Protein AF-A0A847XN99-F1 (afdb_monomer_lite)

Sequence (102 aa):
DYPEIVINVTDEYNSKGIYRIGLELSDKKTRVDFYRGEFINNMYDTSMYKAIKQVDGIARLDLKKSGKPGQNYVGIIASMLTPFGNRNLVYKRIELPYNDLN

Structure (mmCIF, N/CA/C/O backbone):
data_AF-A0A847XN99-F1
#
_entry.id   AF-A0A847XN99-F1
#
loop_
_atom_site.group_PDB
_atom_site.id
_atom_site.type_symbol
_atom_site.label_atom_id
_atom_site.label_alt_id
_atom_site.label_comp_id
_atom_site.label_asym_id
_atom_site.label_entity_id
_atom_site.label_seq_id
_atom_site.pdbx_PDB_ins_code
_atom_site.Cartn_x
_atom_site.Cartn_y
_atom_site.Cartn_z
_atom_site.occupancy
_atom_site.B_iso_or_equiv
_atom_site.auth_seq_id
_atom_site.auth_comp_id
_atom_site.auth_asym_id
_atom_site.auth_atom_id
_atom_site.pdbx_PDB_model_num
ATOM 1 N N . ASP A 1 1 ? 9.977 -13.378 -14.754 1.00 62.91 1 ASP A N 1
ATOM 2 C CA . ASP A 1 1 ? 9.036 -12.894 -13.731 1.00 62.91 1 ASP A CA 1
ATOM 3 C C . ASP A 1 1 ? 9.387 -11.507 -13.251 1.00 62.91 1 ASP A C 1
ATOM 5 O O . ASP A 1 1 ? 10.558 -11.207 -13.030 1.00 62.91 1 ASP A O 1
ATOM 9 N N . TYR A 1 2 ? 8.372 -10.652 -13.162 1.00 72.00 2 TYR A N 1
ATOM 10 C CA . TYR A 1 2 ? 8.482 -9.366 -12.485 1.00 72.00 2 TYR A CA 1
ATOM 11 C C . TYR A 1 2 ? 8.228 -9.576 -10.990 1.00 72.00 2 TYR A C 1
ATOM 13 O O . TYR A 1 2 ? 7.424 -10.439 -10.640 1.00 72.00 2 TYR A O 1
ATOM 21 N N . PRO A 1 3 ? 8.903 -8.824 -10.109 1.00 86.12 3 PRO A N 1
ATOM 22 C CA . PRO A 1 3 ? 8.659 -8.933 -8.682 1.00 86.12 3 PRO A CA 1
ATOM 23 C C . PRO A 1 3 ? 7.235 -8.496 -8.337 1.00 86.12 3 PRO A C 1
ATOM 25 O O . PRO A 1 3 ? 6.639 -7.638 -8.993 1.00 86.12 3 PRO A O 1
ATOM 28 N N . GLU A 1 4 ? 6.705 -9.095 -7.281 1.00 90.50 4 GLU A N 1
ATOM 29 C CA . GLU A 1 4 ? 5.366 -8.830 -6.772 1.00 90.50 4 GLU A CA 1
ATOM 30 C C . GLU A 1 4 ? 5.428 -7.896 -5.563 1.00 90.50 4 GLU A C 1
ATOM 32 O O . GLU A 1 4 ? 6.461 -7.776 -4.903 1.00 90.50 4 GLU A O 1
ATOM 37 N N . ILE A 1 5 ? 4.298 -7.267 -5.236 1.00 92.50 5 ILE A N 1
ATOM 38 C CA . ILE A 1 5 ? 4.164 -6.464 -4.018 1.00 92.50 5 ILE A CA 1
ATOM 39 C C . ILE A 1 5 ? 3.939 -7.401 -2.828 1.00 92.50 5 ILE A C 1
ATOM 41 O O . ILE A 1 5 ? 2.890 -8.048 -2.722 1.00 92.50 5 ILE A O 1
ATOM 45 N N . VAL A 1 6 ? 4.890 -7.432 -1.903 1.00 94.69 6 VAL A N 1
ATOM 46 C CA . VAL A 1 6 ? 4.770 -8.098 -0.604 1.00 94.69 6 VAL A CA 1
ATOM 47 C C . VAL A 1 6 ? 4.172 -7.115 0.398 1.00 94.69 6 VAL A C 1
ATOM 49 O O . VAL A 1 6 ? 4.493 -5.926 0.394 1.00 94.69 6 VAL A O 1
ATOM 52 N N . ILE A 1 7 ? 3.253 -7.614 1.226 1.00 94.50 7 ILE A N 1
ATOM 53 C CA . ILE A 1 7 ? 2.517 -6.812 2.201 1.00 94.50 7 ILE A CA 1
ATOM 54 C C . ILE A 1 7 ? 2.810 -7.349 3.594 1.00 94.50 7 ILE A C 1
ATOM 56 O O . ILE A 1 7 ? 2.597 -8.531 3.856 1.00 94.50 7 ILE A O 1
ATOM 60 N N . ASN A 1 8 ? 3.206 -6.452 4.492 1.00 94.44 8 ASN A N 1
ATOM 61 C CA . ASN A 1 8 ? 3.347 -6.731 5.914 1.00 94.44 8 ASN A CA 1
ATOM 62 C C . ASN A 1 8 ? 2.376 -5.843 6.691 1.00 94.44 8 ASN A C 1
ATOM 64 O O . ASN A 1 8 ? 2.357 -4.628 6.503 1.00 94.44 8 ASN A O 1
ATOM 68 N N . VAL A 1 9 ? 1.562 -6.435 7.562 1.00 94.81 9 VAL A N 1
ATOM 69 C CA . VAL A 1 9 ? 0.538 -5.703 8.314 1.00 94.81 9 VAL A CA 1
ATOM 70 C C . VAL A 1 9 ? 0.920 -5.619 9.782 1.00 94.81 9 VAL A C 1
ATOM 72 O O . VAL A 1 9 ? 1.324 -6.603 10.397 1.00 94.81 9 VAL A O 1
ATOM 75 N N . THR A 1 10 ? 0.739 -4.438 10.362 1.00 95.69 10 THR A N 1
ATOM 76 C CA . THR A 1 10 ? 0.702 -4.256 11.812 1.00 95.69 10 THR A CA 1
ATOM 77 C C . THR A 1 10 ? -0.646 -3.663 12.190 1.00 95.69 10 THR A C 1
ATOM 79 O O . THR A 1 10 ? -0.922 -2.493 11.912 1.00 95.69 10 THR A O 1
ATOM 82 N N . ASP A 1 11 ? -1.479 -4.484 12.822 1.00 94.44 11 ASP A N 1
ATOM 83 C CA . ASP A 1 11 ? -2.794 -4.084 13.302 1.00 94.44 11 ASP A CA 1
ATOM 84 C C . ASP A 1 11 ? -2.704 -3.579 14.748 1.00 94.44 11 ASP A C 1
ATOM 86 O O . ASP A 1 11 ? -2.477 -4.339 15.689 1.00 94.44 11 ASP A O 1
ATOM 90 N N . GLU A 1 12 ? -2.861 -2.269 14.920 1.00 94.75 12 GLU A N 1
ATOM 91 C CA . GLU A 1 12 ? -2.997 -1.610 16.220 1.00 94.75 12 GLU A CA 1
ATOM 92 C C . GLU A 1 12 ? -4.347 -0.879 16.303 1.00 94.75 12 GLU A C 1
ATOM 94 O O . GLU A 1 12 ? -4.471 0.152 16.975 1.00 94.75 12 GLU A O 1
ATOM 99 N N . TYR A 1 13 ? -5.373 -1.369 15.599 1.00 93.38 13 TYR A N 1
ATOM 100 C CA . TYR A 1 13 ? -6.665 -0.694 15.510 1.00 93.38 13 TYR A CA 1
ATOM 101 C C . TYR A 1 13 ? -7.317 -0.543 16.887 1.00 93.38 13 TYR A C 1
ATOM 103 O O . TYR A 1 13 ? -7.714 0.556 17.270 1.00 93.38 13 TYR A O 1
ATOM 111 N N . ASN A 1 14 ? -7.358 -1.618 17.676 1.00 92.38 14 ASN A N 1
ATOM 112 C CA . ASN A 1 14 ? -8.013 -1.606 18.987 1.00 92.38 14 ASN A CA 1
ATOM 113 C C . ASN A 1 14 ? -7.265 -0.768 20.036 1.00 92.38 14 ASN A C 1
ATOM 115 O O . ASN A 1 14 ? -7.894 -0.195 20.920 1.00 92.38 14 ASN A O 1
ATOM 119 N N . SER A 1 15 ? -5.933 -0.699 19.958 1.00 95.06 15 SER A N 1
ATOM 120 C CA . SER A 1 15 ? -5.103 -0.029 20.967 1.00 95.06 15 SER A CA 1
ATOM 121 C C . SER A 1 15 ? -4.783 1.426 20.624 1.00 95.06 15 SER A C 1
ATOM 123 O O . SER A 1 15 ? -4.688 2.259 21.523 1.00 95.06 15 SER A O 1
ATOM 125 N N . LYS A 1 16 ? -4.597 1.745 19.338 1.00 94.19 16 LYS A N 1
ATOM 126 C CA . LYS A 1 16 ? -4.153 3.068 18.863 1.00 94.19 16 LYS A CA 1
ATOM 127 C C . LYS A 1 16 ? -5.035 3.651 17.760 1.00 94.19 16 LYS A C 1
ATOM 129 O O . LYS A 1 16 ? -4.812 4.792 17.364 1.00 94.19 16 LYS A O 1
ATOM 134 N N . GLY A 1 17 ? -6.004 2.896 17.240 1.00 93.75 17 GLY A N 1
ATOM 135 C CA . GLY A 1 17 ? -6.795 3.309 16.080 1.00 93.75 17 GLY A CA 1
ATOM 136 C C . GLY A 1 17 ? -5.963 3.401 14.801 1.00 93.75 17 GLY A C 1
ATOM 137 O O . GLY A 1 17 ? -6.248 4.253 13.962 1.00 93.75 17 GLY A O 1
ATOM 138 N N . ILE A 1 18 ? -4.903 2.592 14.671 1.00 94.56 18 ILE A N 1
ATOM 139 C CA . ILE A 1 18 ? -3.984 2.625 13.525 1.00 94.56 18 ILE A CA 1
ATOM 140 C C . ILE A 1 18 ? -3.868 1.233 12.911 1.00 94.56 18 ILE A C 1
ATOM 142 O O . ILE A 1 18 ? -3.602 0.264 13.614 1.00 94.56 18 ILE A O 1
ATOM 146 N N . TYR A 1 19 ? -3.970 1.161 11.590 1.00 94.88 19 TYR A N 1
ATOM 147 C CA . TYR A 1 19 ? -3.667 -0.024 10.802 1.00 94.88 19 TYR A CA 1
ATOM 148 C C . TYR A 1 19 ? -2.529 0.304 9.837 1.00 94.88 19 TYR A C 1
ATOM 150 O O . TYR A 1 19 ? -2.650 1.219 9.019 1.00 94.88 19 TYR A O 1
ATOM 158 N N . ARG A 1 20 ? -1.394 -0.388 9.958 1.00 95.50 20 ARG A N 1
ATOM 159 C CA . ARG A 1 20 ? -0.200 -0.088 9.157 1.00 95.50 20 ARG A CA 1
ATOM 160 C C . ARG A 1 20 ? 0.056 -1.160 8.127 1.00 95.50 20 ARG A C 1
ATOM 162 O O . ARG A 1 20 ? 0.046 -2.347 8.443 1.00 95.50 20 AR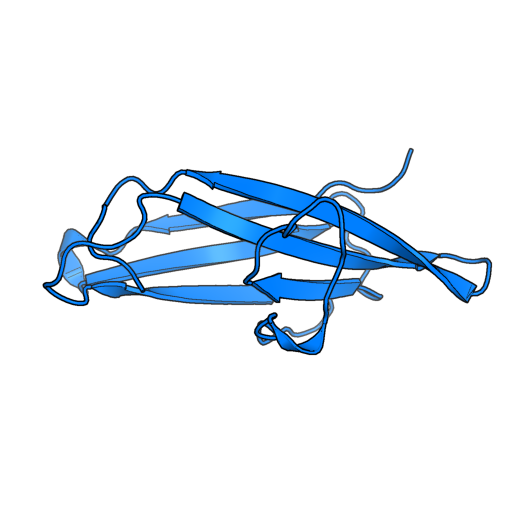G A O 1
ATOM 169 N N . ILE A 1 21 ? 0.370 -0.704 6.926 1.00 95.75 21 ILE A N 1
ATOM 170 C CA . ILE A 1 21 ? 0.698 -1.542 5.784 1.00 95.75 21 ILE A CA 1
ATOM 171 C C . ILE A 1 21 ? 2.118 -1.186 5.347 1.00 95.75 21 ILE A C 1
ATOM 173 O O . ILE A 1 21 ? 2.385 -0.072 4.893 1.00 95.75 21 ILE A O 1
ATOM 177 N N . GLY A 1 22 ? 3.035 -2.130 5.525 1.00 96.19 22 GLY A N 1
ATOM 178 C CA . GLY A 1 22 ? 4.360 -2.127 4.924 1.00 96.19 22 GLY A CA 1
ATOM 179 C C . GLY A 1 22 ? 4.302 -2.744 3.532 1.00 96.19 22 GLY A C 1
ATOM 180 O O . GLY A 1 22 ? 3.634 -3.761 3.332 1.00 96.19 22 GLY A O 1
ATOM 181 N N . LEU A 1 23 ? 4.988 -2.118 2.583 1.00 95.81 23 LEU A N 1
ATOM 182 C CA . LEU A 1 23 ? 5.026 -2.512 1.181 1.00 95.81 23 LEU A CA 1
ATOM 183 C C . LEU A 1 23 ? 6.480 -2.634 0.737 1.00 95.81 23 LEU A C 1
ATOM 185 O O . LEU A 1 23 ? 7.276 -1.721 0.961 1.00 95.81 23 LEU A O 1
ATOM 189 N N . GLU A 1 24 ? 6.804 -3.741 0.086 1.00 95.25 24 GLU A N 1
ATOM 190 C CA . GLU A 1 24 ? 8.111 -3.984 -0.522 1.00 95.25 24 GLU A CA 1
ATOM 191 C C . GLU A 1 24 ? 7.958 -4.873 -1.762 1.00 95.25 24 GLU A C 1
ATOM 193 O O . GLU A 1 24 ? 6.905 -5.476 -1.986 1.00 95.25 24 GLU A O 1
ATOM 198 N N . LEU A 1 25 ? 8.999 -4.950 -2.590 1.00 92.94 25 LEU A N 1
ATOM 199 C CA . LEU A 1 25 ? 9.045 -5.902 -3.699 1.00 92.94 25 LEU A CA 1
ATOM 200 C C . LEU A 1 25 ? 9.583 -7.257 -3.235 1.00 92.94 25 LEU A C 1
ATOM 202 O O . LEU A 1 25 ? 10.508 -7.317 -2.426 1.00 92.94 25 LEU A O 1
ATOM 206 N N . SER A 1 26 ? 9.071 -8.346 -3.811 1.00 92.00 26 SER A N 1
ATOM 207 C CA . SER A 1 26 ? 9.509 -9.712 -3.486 1.00 92.00 26 SER A CA 1
ATOM 208 C C . SER A 1 26 ? 10.999 -9.969 -3.750 1.00 92.00 26 SER A C 1
ATOM 210 O O . SER A 1 26 ? 11.608 -10.795 -3.073 1.00 92.00 26 SER A O 1
ATOM 212 N N . ASP A 1 27 ? 11.607 -9.239 -4.689 1.00 89.62 27 ASP A N 1
ATOM 213 C CA . ASP A 1 27 ? 13.041 -9.305 -4.997 1.00 89.62 27 ASP A CA 1
ATOM 214 C C . ASP A 1 27 ? 13.890 -8.270 -4.237 1.00 89.62 27 ASP A C 1
ATOM 216 O O . ASP A 1 27 ? 15.093 -8.161 -4.483 1.00 89.62 27 ASP A O 1
ATOM 220 N N . LYS A 1 28 ? 13.275 -7.511 -3.318 1.00 86.25 28 LYS A N 1
ATOM 221 C CA . LYS A 1 28 ? 13.901 -6.465 -2.493 1.00 86.25 28 LYS A CA 1
ATOM 222 C C . LYS A 1 28 ? 14.580 -5.346 -3.289 1.00 86.25 28 LYS A C 1
ATOM 224 O O . LYS A 1 28 ? 15.429 -4.630 -2.753 1.00 86.25 28 LYS A O 1
ATOM 229 N N . LYS A 1 29 ? 14.235 -5.163 -4.567 1.00 85.12 29 LYS A N 1
ATOM 230 C CA . LYS A 1 29 ? 14.743 -4.021 -5.333 1.00 85.12 29 LYS A CA 1
ATOM 231 C C . LYS A 1 29 ? 14.194 -2.713 -4.781 1.00 85.12 29 LYS A C 1
ATOM 233 O O . LYS A 1 29 ? 13.023 -2.596 -4.442 1.00 85.12 29 LYS A O 1
ATOM 238 N N . THR A 1 30 ? 15.049 -1.697 -4.797 1.00 85.81 30 THR A N 1
ATOM 239 C CA . THR A 1 30 ? 14.740 -0.375 -4.238 1.00 85.81 30 THR A CA 1
ATOM 240 C C . THR A 1 30 ? 14.268 0.641 -5.273 1.00 85.81 30 THR A C 1
ATOM 242 O O . THR A 1 30 ? 13.777 1.708 -4.919 1.00 85.81 30 THR A O 1
ATOM 245 N N . ARG A 1 31 ? 14.387 0.319 -6.569 1.00 89.19 31 ARG A N 1
ATOM 246 C CA . ARG A 1 31 ? 13.973 1.183 -7.688 1.00 89.19 31 ARG A CA 1
ATOM 247 C C . ARG A 1 31 ? 12.478 1.047 -7.980 1.00 89.19 31 ARG A C 1
ATOM 249 O O . ARG A 1 31 ? 12.077 0.625 -9.068 1.00 89.19 31 ARG A O 1
ATOM 256 N N . VAL A 1 32 ? 11.671 1.380 -6.985 1.00 91.62 32 VAL A N 1
ATOM 257 C CA . VAL A 1 32 ? 10.212 1.320 -7.026 1.00 91.62 32 VAL A CA 1
ATOM 258 C C . VAL A 1 32 ? 9.644 2.571 -6.383 1.00 91.62 32 VAL A C 1
ATOM 260 O O . VAL A 1 32 ? 10.207 3.061 -5.414 1.00 91.62 32 VAL A O 1
ATOM 263 N N . ASP A 1 33 ? 8.545 3.080 -6.927 1.00 92.56 33 ASP A N 1
ATOM 264 C CA . ASP A 1 33 ? 7.722 4.107 -6.295 1.00 92.56 33 ASP A CA 1
ATOM 265 C C . ASP A 1 33 ? 6.359 3.494 -5.955 1.00 92.56 33 ASP A C 1
ATOM 267 O O . ASP A 1 33 ? 5.728 2.879 -6.823 1.00 92.56 33 ASP A O 1
ATOM 271 N N . PHE A 1 34 ? 5.898 3.661 -4.714 1.00 93.69 34 PHE A N 1
ATOM 272 C CA . PHE A 1 34 ? 4.580 3.190 -4.281 1.00 93.69 34 PHE A CA 1
ATOM 273 C C . PHE A 1 34 ? 3.558 4.322 -4.205 1.00 93.69 34 PHE A C 1
ATOM 275 O O . PHE A 1 34 ? 3.818 5.402 -3.667 1.00 93.69 34 PHE A O 1
ATOM 282 N N . TYR A 1 35 ? 2.350 4.032 -4.674 1.00 92.69 35 TYR A N 1
ATOM 283 C CA . TYR A 1 35 ? 1.229 4.959 -4.673 1.00 92.69 35 TYR A CA 1
ATOM 284 C C . TYR A 1 35 ? -0.025 4.301 -4.105 1.00 92.69 35 TYR A C 1
ATOM 286 O O . TYR A 1 35 ? -0.285 3.123 -4.348 1.00 92.69 35 TYR A O 1
ATOM 294 N N . ARG A 1 36 ? -0.829 5.085 -3.386 1.00 91.94 36 ARG A N 1
ATOM 295 C CA . ARG A 1 36 ? -2.208 4.744 -3.025 1.00 91.94 36 ARG A CA 1
ATOM 296 C C . ARG A 1 36 ? -3.141 5.254 -4.120 1.00 91.94 36 ARG A C 1
ATOM 298 O O . ARG A 1 36 ? -3.144 6.456 -4.402 1.00 91.94 36 ARG A O 1
ATOM 305 N N . GLY A 1 37 ? -3.941 4.361 -4.694 1.00 87.19 37 GLY A N 1
ATOM 306 C CA . GLY A 1 37 ? -4.833 4.683 -5.803 1.00 87.19 37 GLY A CA 1
ATOM 307 C C . GLY A 1 37 ? -5.442 3.464 -6.492 1.00 87.19 37 GLY A C 1
ATOM 308 O O . GLY A 1 37 ? -5.039 2.332 -6.248 1.00 87.19 37 GLY A O 1
ATOM 309 N N . GLU A 1 38 ? -6.409 3.719 -7.370 1.00 83.56 38 GLU A N 1
ATOM 310 C CA . GLU A 1 38 ? -7.159 2.714 -8.133 1.00 83.56 38 GLU A CA 1
ATOM 311 C C . GLU A 1 38 ? -6.984 2.925 -9.641 1.00 83.56 38 GLU A C 1
ATOM 313 O O . GLU A 1 38 ? -6.822 4.056 -10.102 1.00 83.56 38 GLU A O 1
ATOM 318 N N . PHE A 1 39 ? -7.084 1.863 -10.439 1.00 74.12 39 PHE A N 1
ATOM 319 C CA . PHE A 1 39 ? -7.259 2.035 -11.882 1.00 74.12 39 PHE A CA 1
ATOM 320 C C . PHE A 1 39 ? -8.666 2.569 -12.154 1.00 74.12 39 PHE A C 1
ATOM 322 O O . PHE A 1 39 ? -9.658 1.920 -11.827 1.00 74.12 39 PHE A O 1
ATOM 329 N N . ILE A 1 40 ? -8.760 3.746 -12.768 1.00 68.75 40 ILE A N 1
ATOM 330 C CA . ILE A 1 40 ? -10.037 4.324 -13.192 1.00 68.75 40 ILE A CA 1
ATOM 331 C C . ILE A 1 40 ? -10.135 4.091 -14.698 1.00 68.75 40 ILE A C 1
ATOM 333 O O . ILE A 1 40 ? -9.287 4.566 -15.446 1.00 68.75 40 ILE A O 1
ATOM 337 N N . ASN A 1 41 ? -11.136 3.334 -15.156 1.00 67.69 41 ASN A N 1
ATOM 338 C CA . ASN A 1 41 ? -11.346 3.026 -16.581 1.00 67.69 41 ASN A CA 1
ATOM 339 C C . ASN A 1 41 ? -10.118 2.400 -17.283 1.00 67.69 41 ASN A C 1
ATOM 341 O O . ASN A 1 41 ? -9.799 2.767 -18.411 1.00 67.69 41 ASN A O 1
ATOM 345 N N . ASN A 1 42 ? -9.399 1.487 -16.616 1.00 67.62 42 ASN A N 1
ATOM 346 C CA . ASN A 1 42 ? -8.118 0.919 -17.081 1.00 67.62 42 ASN A CA 1
ATOM 347 C C . ASN A 1 42 ? -6.999 1.951 -17.332 1.00 67.62 42 ASN A C 1
ATOM 349 O O . ASN A 1 42 ? -5.954 1.602 -17.881 1.00 67.62 42 ASN A O 1
ATOM 353 N N . MET A 1 43 ? -7.175 3.203 -16.909 1.00 68.00 43 MET A N 1
ATOM 354 C CA . MET A 1 43 ? -6.170 4.247 -17.049 1.00 68.00 43 MET A CA 1
ATOM 355 C C . MET A 1 43 ? -5.379 4.417 -15.754 1.00 68.00 43 MET A C 1
ATOM 357 O O . MET A 1 43 ? -5.934 4.461 -14.654 1.00 68.00 43 MET A O 1
ATOM 361 N N . TYR A 1 44 ? -4.061 4.523 -15.921 1.00 67.06 44 TYR A N 1
ATOM 362 C CA . TYR A 1 44 ? -3.130 4.929 -14.879 1.00 67.06 44 TYR A CA 1
ATOM 363 C C . TYR A 1 44 ? -3.023 6.457 -14.900 1.00 67.06 44 TYR A C 1
ATOM 365 O O . TYR A 1 44 ? -2.260 7.017 -15.689 1.00 67.06 44 TYR A O 1
ATOM 373 N N . ASP A 1 45 ? -3.820 7.128 -14.069 1.00 70.00 45 ASP A N 1
ATOM 374 C CA . ASP A 1 45 ? -3.778 8.585 -13.918 1.00 70.00 45 ASP A CA 1
ATOM 375 C C . ASP A 1 45 ? -3.008 8.962 -12.649 1.00 70.00 45 ASP A C 1
ATOM 377 O O . ASP A 1 45 ? -3.531 8.933 -11.533 1.00 70.00 45 ASP A O 1
ATOM 381 N N . THR A 1 46 ? -1.740 9.336 -12.825 1.00 66.88 46 THR A N 1
ATOM 382 C CA . THR A 1 46 ? -0.847 9.724 -11.726 1.00 66.88 46 THR A CA 1
ATOM 383 C C . THR A 1 46 ? -1.302 10.967 -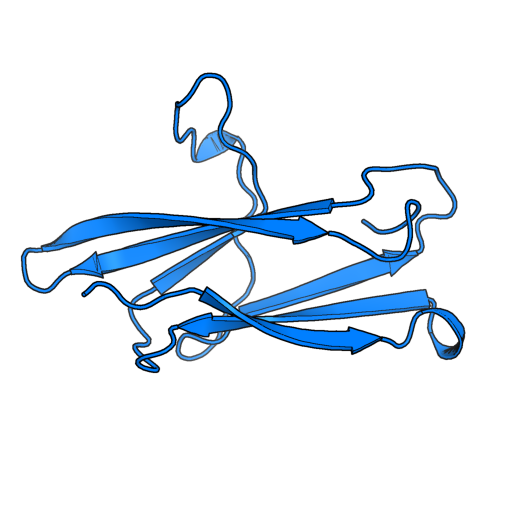10.971 1.00 66.88 46 THR A C 1
ATOM 385 O O . THR A 1 46 ? -0.873 11.148 -9.831 1.00 66.88 46 THR A O 1
ATOM 388 N N . SER A 1 47 ? -2.170 11.804 -11.550 1.00 70.38 47 SER A N 1
ATOM 389 C CA . SER A 1 47 ? -2.703 12.995 -10.874 1.00 70.38 47 SER A CA 1
ATOM 390 C C . SER A 1 47 ? -3.694 12.647 -9.759 1.00 70.38 47 SER A C 1
ATOM 392 O O . SER A 1 47 ? -3.857 13.411 -8.807 1.00 70.38 47 SER A O 1
ATOM 394 N N . MET A 1 48 ? -4.304 11.462 -9.837 1.00 73.31 48 MET A N 1
ATOM 395 C CA . MET A 1 48 ? -5.287 10.967 -8.874 1.00 73.31 48 MET A CA 1
ATOM 396 C C . MET A 1 48 ? -4.656 10.152 -7.738 1.00 73.31 48 MET A C 1
ATOM 398 O O . MET A 1 48 ? -5.342 9.777 -6.782 1.00 73.31 48 MET A O 1
ATOM 402 N N . TYR A 1 49 ? -3.354 9.865 -7.818 1.00 84.00 49 TYR A N 1
ATOM 403 C CA . TYR A 1 49 ? -2.671 8.983 -6.878 1.00 84.00 49 TYR A CA 1
ATOM 404 C C . TYR A 1 49 ? -1.881 9.737 -5.823 1.00 84.00 49 TYR A C 1
ATOM 406 O O . TYR A 1 49 ? -1.285 10.786 -6.060 1.00 84.00 49 TYR A O 1
ATOM 414 N N . LYS A 1 50 ? -1.847 9.158 -4.623 1.00 89.38 50 LYS A N 1
ATOM 415 C CA . LYS A 1 50 ? -1.079 9.702 -3.504 1.00 89.38 50 LYS A CA 1
ATOM 416 C C . LYS A 1 50 ? 0.194 8.894 -3.339 1.00 89.38 50 LYS A C 1
ATOM 418 O O . LYS A 1 50 ? 0.129 7.709 -3.021 1.00 89.38 50 LYS A O 1
ATOM 423 N N . ALA A 1 51 ? 1.341 9.538 -3.536 1.00 91.44 51 ALA A N 1
ATOM 424 C CA . ALA A 1 51 ? 2.633 8.921 -3.263 1.00 91.44 51 ALA A CA 1
ATOM 425 C C . ALA A 1 51 ? 2.715 8.488 -1.791 1.00 91.44 51 ALA A C 1
ATOM 427 O O . ALA A 1 51 ? 2.337 9.238 -0.884 1.00 91.44 51 ALA A O 1
ATOM 428 N N . ILE A 1 52 ? 3.205 7.275 -1.561 1.00 93.81 52 ILE A N 1
ATOM 429 C CA . ILE A 1 52 ? 3.443 6.737 -0.224 1.00 93.81 52 ILE A CA 1
ATOM 430 C C . ILE A 1 52 ? 4.901 7.020 0.125 1.00 93.81 52 ILE A C 1
ATOM 432 O O . ILE A 1 52 ? 5.800 6.826 -0.691 1.00 93.81 52 ILE A O 1
ATOM 436 N N . LYS A 1 53 ? 5.147 7.503 1.346 1.00 91.31 53 LYS A N 1
ATOM 437 C CA . LYS A 1 53 ? 6.517 7.726 1.812 1.00 91.31 53 LYS A CA 1
ATOM 438 C C . LYS A 1 53 ? 7.264 6.397 1.845 1.00 91.31 53 LYS A C 1
ATOM 440 O O . LYS A 1 53 ? 6.764 5.417 2.401 1.00 91.31 53 LYS A O 1
ATOM 445 N N . GLN A 1 54 ? 8.469 6.406 1.292 1.00 91.56 54 GLN A N 1
ATOM 446 C CA . GLN A 1 54 ? 9.330 5.239 1.217 1.00 91.56 54 GLN A CA 1
ATOM 447 C C . GLN A 1 54 ? 10.774 5.589 1.555 1.00 91.56 54 GLN A C 1
ATOM 449 O O . GLN A 1 54 ? 11.213 6.721 1.339 1.00 91.56 54 GLN A O 1
ATOM 454 N N . VAL A 1 55 ? 11.493 4.601 2.070 1.00 90.69 55 VAL A N 1
ATOM 455 C CA . VAL A 1 55 ? 12.933 4.643 2.327 1.00 90.69 55 VAL A CA 1
ATOM 456 C C . VAL A 1 55 ? 13.496 3.314 1.840 1.00 90.69 55 VAL A C 1
ATOM 458 O O . VAL A 1 55 ? 12.970 2.264 2.197 1.00 90.69 55 VAL A O 1
ATOM 461 N N . ASP A 1 56 ? 14.506 3.365 0.973 1.00 89.25 56 ASP A N 1
ATOM 462 C CA . ASP A 1 56 ? 15.207 2.185 0.451 1.00 89.25 56 ASP A CA 1
ATOM 463 C C . ASP A 1 56 ? 14.282 1.083 -0.103 1.00 89.25 56 ASP A C 1
ATOM 465 O O . ASP A 1 56 ? 14.462 -0.100 0.165 1.00 89.25 56 ASP A O 1
ATOM 469 N N . GLY A 1 57 ? 13.271 1.465 -0.894 1.00 87.69 57 GLY A N 1
ATOM 470 C CA . GLY A 1 57 ? 12.335 0.516 -1.515 1.00 87.69 57 GLY A CA 1
ATOM 471 C C . GLY A 1 57 ? 11.251 -0.037 -0.593 1.00 87.69 57 GLY A C 1
ATOM 472 O O . GLY A 1 57 ? 10.435 -0.838 -1.043 1.00 87.69 57 GLY A O 1
ATOM 473 N N . ILE A 1 58 ? 11.222 0.391 0.669 1.00 92.75 58 ILE A N 1
ATOM 474 C CA . ILE A 1 58 ? 10.200 0.011 1.641 1.00 92.75 58 ILE A CA 1
ATOM 475 C C . ILE A 1 58 ? 9.280 1.208 1.854 1.00 92.75 58 ILE A C 1
ATOM 477 O O . ILE A 1 58 ? 9.713 2.269 2.314 1.00 92.75 58 ILE A O 1
ATOM 481 N N . ALA A 1 59 ? 8.000 1.040 1.533 1.00 95.19 59 ALA A N 1
ATOM 482 C CA . ALA A 1 59 ? 6.978 2.052 1.763 1.00 95.19 59 ALA A CA 1
ATOM 483 C C . ALA A 1 59 ? 6.103 1.695 2.962 1.00 95.19 59 ALA A C 1
ATOM 485 O O . ALA A 1 59 ? 5.859 0.525 3.265 1.00 95.19 59 ALA A O 1
ATOM 486 N N . ARG A 1 60 ? 5.611 2.727 3.649 1.00 94.81 60 ARG A N 1
ATOM 487 C CA . ARG A 1 60 ? 4.734 2.566 4.809 1.00 94.81 60 ARG A CA 1
ATOM 488 C C . ARG A 1 60 ? 3.496 3.439 4.680 1.00 94.81 60 ARG A C 1
ATOM 490 O O . ARG A 1 60 ? 3.591 4.662 4.572 1.00 94.81 60 ARG A O 1
ATOM 497 N N . LEU A 1 61 ? 2.339 2.793 4.746 1.00 95.00 61 LEU A N 1
ATOM 498 C CA . LEU A 1 61 ? 1.027 3.420 4.756 1.00 95.00 61 LEU A CA 1
ATOM 499 C C . LEU A 1 61 ? 0.377 3.216 6.127 1.00 95.00 61 LEU A C 1
ATOM 501 O O . LEU A 1 61 ? -0.001 2.104 6.486 1.00 95.00 61 LEU A O 1
ATOM 505 N N . ASP A 1 62 ? 0.236 4.305 6.877 1.00 94.38 62 ASP A N 1
ATOM 506 C CA . ASP A 1 62 ? -0.472 4.314 8.157 1.00 94.38 62 ASP A CA 1
ATOM 507 C C . ASP A 1 62 ? -1.904 4.799 7.920 1.00 94.38 62 ASP A C 1
ATOM 509 O O . ASP A 1 62 ? -2.117 5.980 7.638 1.00 94.38 62 ASP A O 1
ATOM 513 N N . LEU A 1 63 ? -2.874 3.895 8.046 1.00 93.62 63 LEU A N 1
ATOM 514 C CA . LEU A 1 63 ? -4.297 4.211 7.995 1.00 93.62 63 LEU A CA 1
ATOM 515 C C . LEU A 1 63 ? -4.803 4.454 9.411 1.00 93.62 63 LEU A C 1
ATOM 517 O O . LEU A 1 63 ? -4.565 3.647 10.315 1.00 93.62 63 LEU A O 1
ATOM 521 N N . LYS A 1 64 ? -5.499 5.567 9.618 1.00 94.06 64 LYS A N 1
ATOM 522 C CA . LYS A 1 64 ? -6.040 5.928 10.928 1.00 94.06 64 LYS A CA 1
ATOM 523 C C . LYS A 1 64 ? -7.544 5.755 10.944 1.00 94.06 64 LYS A C 1
ATOM 525 O O . LYS A 1 64 ? -8.231 5.990 9.950 1.00 94.06 64 LYS A O 1
ATOM 530 N N . LYS A 1 65 ? -8.060 5.397 12.114 1.00 93.06 65 LYS A N 1
ATOM 531 C CA . LYS A 1 65 ? -9.490 5.394 12.385 1.00 93.06 65 LYS A CA 1
ATOM 532 C C . LYS A 1 65 ? -10.045 6.800 12.169 1.00 93.06 65 LYS A C 1
ATOM 534 O O . LYS A 1 65 ? -9.602 7.761 12.796 1.00 93.06 65 LYS A O 1
ATOM 539 N N . SER A 1 66 ? -11.011 6.908 11.271 1.00 91.12 66 SER A N 1
ATOM 540 C CA . SER A 1 66 ? -11.630 8.175 10.880 1.00 91.12 66 SER A CA 1
ATOM 541 C C . SER A 1 66 ? -12.977 8.418 11.567 1.00 91.12 66 SER A C 1
ATOM 543 O O . SER A 1 66 ? -13.465 9.548 11.573 1.00 91.12 66 SER A O 1
ATOM 545 N N . GLY A 1 67 ? -13.590 7.370 12.136 1.00 86.44 67 GLY A N 1
ATOM 546 C CA . GLY A 1 67 ? -14.928 7.421 12.738 1.00 86.44 67 GLY A CA 1
ATOM 547 C C . GLY A 1 67 ? -16.069 7.584 11.726 1.00 86.44 67 GLY A C 1
ATOM 548 O O . GLY A 1 67 ? -17.220 7.737 12.129 1.00 86.44 67 GLY A O 1
ATOM 549 N N . LYS A 1 68 ? -15.769 7.560 10.423 1.00 90.31 68 LYS A N 1
ATOM 550 C CA . LYS A 1 68 ? -16.744 7.622 9.331 1.00 90.31 68 LYS A CA 1
ATOM 551 C C . LYS A 1 68 ? -16.619 6.366 8.468 1.00 90.31 68 LYS A C 1
ATOM 553 O O . LYS A 1 68 ? -15.493 5.932 8.233 1.00 90.31 68 LYS A O 1
ATOM 558 N N . PRO A 1 69 ? -17.731 5.816 7.954 1.00 87.62 69 PRO A N 1
ATOM 559 C CA . PRO A 1 69 ? -17.664 4.762 6.954 1.00 87.62 69 PRO A CA 1
ATOM 560 C C . PRO A 1 69 ? -16.874 5.223 5.723 1.00 87.62 69 PRO A C 1
ATOM 562 O O . PRO A 1 69 ? -17.067 6.327 5.211 1.00 87.62 69 PRO A O 1
ATOM 565 N N . GLY A 1 70 ? -15.989 4.356 5.263 1.00 85.38 70 GLY A N 1
ATOM 566 C CA . GLY A 1 70 ? -15.103 4.493 4.123 1.00 85.38 70 GLY A CA 1
ATOM 567 C C . GLY A 1 70 ? -14.972 3.156 3.394 1.00 85.38 70 GLY A C 1
ATOM 568 O O . GLY A 1 70 ? -15.776 2.239 3.573 1.00 85.38 70 GLY A O 1
ATOM 569 N N . GLN A 1 71 ? -13.967 3.054 2.528 1.00 86.94 71 GLN A N 1
ATOM 570 C CA . GLN A 1 71 ? -13.724 1.827 1.775 1.00 86.94 71 GLN A CA 1
ATOM 571 C C . GLN A 1 71 ? -13.139 0.741 2.683 1.00 86.94 71 GLN A C 1
ATOM 573 O O . GLN A 1 71 ? -12.310 1.013 3.547 1.00 86.94 71 GLN A O 1
ATOM 578 N N . ASN A 1 72 ? -13.547 -0.503 2.449 1.00 90.25 72 ASN A N 1
ATOM 579 C CA . ASN A 1 72 ? -12.997 -1.695 3.092 1.00 90.25 72 ASN A CA 1
ATOM 580 C C . ASN A 1 72 ? -11.799 -2.264 2.317 1.00 90.25 72 ASN A C 1
ATOM 582 O O . ASN A 1 72 ? -11.489 -3.441 2.441 1.00 90.25 72 ASN A O 1
ATOM 586 N N . TYR A 1 73 ? -11.149 -1.457 1.484 1.00 92.25 73 TYR A N 1
ATOM 587 C CA . TYR A 1 73 ? -9.965 -1.849 0.738 1.00 92.25 73 TYR A CA 1
ATOM 588 C C . TYR A 1 73 ? -9.086 -0.629 0.464 1.00 92.25 73 TYR A C 1
ATOM 590 O O . TYR A 1 73 ? -9.523 0.521 0.565 1.00 92.25 73 TYR A O 1
ATOM 598 N N . VAL A 1 74 ? -7.839 -0.885 0.089 1.00 92.19 74 VAL A N 1
ATOM 599 C CA . VAL A 1 74 ? -6.934 0.121 -0.456 1.00 92.19 74 VAL A CA 1
ATOM 600 C C . VAL A 1 74 ? -6.208 -0.431 -1.675 1.00 92.19 74 VAL A C 1
ATOM 602 O O . VAL A 1 74 ? -5.620 -1.511 -1.635 1.00 92.19 74 VAL A O 1
ATOM 605 N N . GLY A 1 75 ? -6.251 0.321 -2.769 1.00 92.25 75 GLY A N 1
ATOM 606 C CA . GLY A 1 75 ? -5.446 0.054 -3.950 1.00 92.25 75 GLY A CA 1
ATOM 607 C C . GLY A 1 75 ? -4.028 0.575 -3.785 1.00 92.25 75 GLY A C 1
ATOM 608 O O . GLY A 1 75 ? -3.817 1.732 -3.402 1.00 92.25 75 GLY A O 1
ATOM 609 N N . ILE A 1 76 ? -3.063 -0.286 -4.082 1.00 93.50 76 ILE A N 1
ATOM 610 C CA . ILE A 1 76 ? -1.642 0.036 -4.131 1.00 93.50 76 ILE A CA 1
ATOM 611 C C . ILE A 1 76 ? -1.146 -0.167 -5.553 1.00 93.50 76 ILE A C 1
ATOM 613 O O . ILE A 1 76 ? -1.407 -1.198 -6.174 1.00 93.50 76 ILE A O 1
ATOM 617 N N . ILE A 1 77 ? -0.385 0.802 -6.048 1.00 91.56 77 ILE A N 1
ATOM 618 C CA . ILE A 1 77 ? 0.316 0.699 -7.322 1.00 91.56 77 ILE A CA 1
ATOM 619 C C . ILE A 1 77 ? 1.813 0.813 -7.061 1.00 91.56 77 ILE A C 1
ATOM 621 O O . ILE A 1 77 ? 2.267 1.774 -6.440 1.00 91.56 77 ILE A O 1
ATOM 625 N N . ALA A 1 78 ? 2.575 -0.164 -7.543 1.00 91.88 78 ALA A N 1
ATOM 626 C CA . ALA A 1 78 ? 4.028 -0.131 -7.571 1.00 91.88 78 ALA A CA 1
ATOM 627 C C . ALA A 1 78 ? 4.500 0.202 -8.986 1.00 91.88 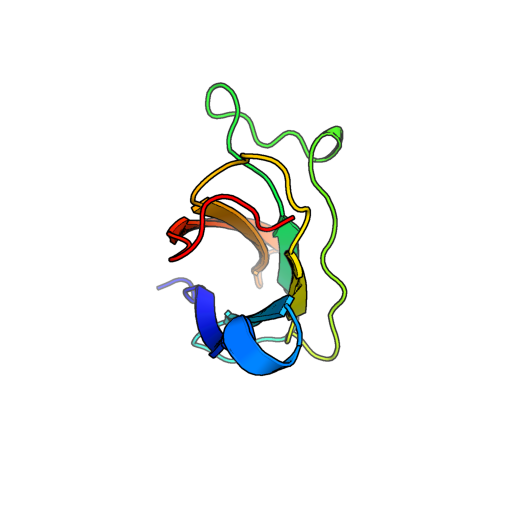78 ALA A C 1
ATOM 629 O O . ALA A 1 78 ? 4.178 -0.505 -9.941 1.00 91.88 78 ALA A O 1
ATOM 630 N N . SER A 1 79 ? 5.284 1.267 -9.114 1.00 91.06 79 SER A N 1
ATOM 631 C CA . SER A 1 79 ? 5.934 1.663 -10.358 1.00 91.06 79 SER A CA 1
ATOM 632 C C . SER A 1 79 ? 7.414 1.318 -10.298 1.00 91.06 79 SER A C 1
ATOM 634 O O . SER A 1 79 ? 8.195 2.019 -9.659 1.00 91.06 79 SER A O 1
ATOM 636 N N . MET A 1 80 ? 7.814 0.273 -11.010 1.00 90.75 80 MET A N 1
ATOM 637 C CA . MET A 1 80 ? 9.166 -0.280 -10.966 1.00 90.75 80 MET A CA 1
ATOM 638 C C . MET A 1 80 ? 9.975 0.156 -12.179 1.00 90.75 80 MET A C 1
ATOM 640 O O . MET A 1 80 ? 9.525 -0.018 -13.311 1.00 90.75 80 MET A O 1
ATOM 644 N N . LEU A 1 81 ? 11.188 0.665 -11.967 1.00 88.12 81 LEU A N 1
ATOM 645 C CA . LEU A 1 81 ? 12.104 0.955 -13.070 1.00 88.12 81 LEU A CA 1
ATOM 646 C C . LEU A 1 81 ? 12.784 -0.339 -13.528 1.00 88.12 81 LEU A C 1
ATOM 648 O O . LEU A 1 81 ? 13.537 -0.957 -12.769 1.00 88.12 81 LEU A O 1
ATOM 652 N N . THR A 1 82 ? 12.533 -0.755 -14.768 1.00 84.62 82 THR A N 1
ATOM 653 C CA . THR A 1 82 ? 13.176 -1.947 -15.329 1.00 84.62 82 THR A CA 1
ATOM 654 C C . THR A 1 82 ? 14.610 -1.635 -15.795 1.00 84.62 82 THR A C 1
ATOM 656 O O . THR A 1 82 ? 14.972 -0.466 -15.967 1.00 84.62 82 THR A O 1
ATOM 659 N N . PRO A 1 83 ? 15.441 -2.662 -16.070 1.00 83.44 83 PRO A N 1
ATOM 660 C CA . PRO A 1 83 ? 16.762 -2.469 -16.673 1.00 83.44 83 PRO A CA 1
ATOM 661 C C . PRO A 1 83 ? 16.747 -1.754 -18.034 1.00 83.44 83 PRO A C 1
ATOM 663 O O . PRO A 1 83 ? 17.753 -1.166 -18.412 1.00 83.44 83 PRO A O 1
ATOM 666 N N . PHE A 1 84 ? 15.621 -1.775 -18.754 1.00 85.56 84 PHE A N 1
ATOM 667 C CA . PHE A 1 84 ? 15.470 -1.136 -20.066 1.00 85.56 84 PHE A CA 1
ATOM 668 C C . PHE A 1 84 ? 15.054 0.341 -19.974 1.00 85.56 84 PHE A C 1
ATOM 670 O O . PHE A 1 84 ? 14.805 0.978 -20.994 1.00 85.56 84 PHE A O 1
ATOM 677 N N . GLY A 1 85 ? 14.947 0.897 -18.763 1.00 83.06 85 GLY A N 1
ATOM 678 C CA . GLY A 1 85 ? 14.606 2.304 -18.539 1.00 83.06 85 GLY A CA 1
ATOM 679 C C . GLY A 1 85 ? 13.111 2.628 -18.627 1.00 83.06 85 GLY A C 1
ATOM 680 O O . GLY A 1 85 ? 12.719 3.746 -18.301 1.00 83.06 85 GLY A O 1
ATOM 681 N N . ASN A 1 86 ? 12.257 1.669 -18.999 1.00 88.06 86 ASN A N 1
ATOM 682 C CA . ASN A 1 86 ? 10.804 1.811 -18.901 1.00 88.06 86 ASN A CA 1
ATOM 683 C C . ASN A 1 86 ? 10.293 1.463 -17.490 1.00 88.06 86 ASN A C 1
ATOM 685 O O . ASN A 1 86 ? 10.977 0.801 -16.704 1.00 88.06 86 ASN A O 1
ATOM 689 N N . ARG A 1 87 ? 9.071 1.906 -17.169 1.00 88.31 87 ARG A N 1
ATOM 690 C CA . ARG A 1 87 ? 8.390 1.587 -15.907 1.00 88.31 87 ARG A CA 1
ATOM 691 C C . ARG A 1 87 ? 7.418 0.425 -16.103 1.00 88.31 87 ARG A C 1
ATOM 693 O O . ARG A 1 87 ? 6.619 0.449 -17.035 1.00 88.31 87 ARG A O 1
ATOM 700 N N . ASN A 1 88 ? 7.480 -0.565 -15.218 1.00 88.56 88 ASN A N 1
ATOM 701 C CA . ASN A 1 88 ? 6.460 -1.602 -15.092 1.00 88.56 88 ASN A CA 1
ATOM 702 C C . ASN A 1 88 ? 5.530 -1.254 -13.926 1.00 88.56 88 ASN A C 1
ATOM 704 O O . ASN A 1 88 ? 6.011 -0.927 -12.840 1.00 88.56 88 ASN A O 1
ATOM 708 N N . LEU A 1 89 ? 4.220 -1.325 -14.149 1.00 88.19 89 LEU A N 1
ATOM 709 C CA . LEU A 1 89 ? 3.208 -0.991 -13.151 1.00 88.19 89 LEU A CA 1
ATOM 710 C C . LEU A 1 89 ? 2.545 -2.270 -12.649 1.00 88.19 89 LEU A C 1
ATOM 712 O O . LEU A 1 89 ? 2.049 -3.065 -13.444 1.00 88.19 89 LEU A O 1
ATOM 716 N N . VAL A 1 90 ? 2.506 -2.447 -11.333 1.00 89.19 90 VAL A N 1
ATOM 717 C CA . VAL A 1 90 ? 1.803 -3.560 -10.688 1.00 89.19 90 VAL A CA 1
ATOM 718 C C . VAL A 1 90 ? 0.760 -3.000 -9.740 1.00 89.19 90 VAL A C 1
ATOM 720 O O . VAL A 1 90 ? 1.070 -2.168 -8.891 1.00 89.19 90 VAL A O 1
ATOM 723 N N . TYR A 1 91 ? -0.475 -3.466 -9.890 1.00 90.06 91 TYR A N 1
ATOM 724 C CA . TYR A 1 91 ? -1.581 -3.147 -8.997 1.00 90.06 91 TYR A CA 1
ATOM 725 C C . TYR A 1 91 ? -1.783 -4.263 -7.982 1.00 90.06 91 TYR A C 1
ATOM 727 O O . TYR A 1 91 ? -1.758 -5.444 -8.334 1.00 90.06 91 TYR A O 1
ATOM 735 N N . LYS A 1 92 ? -2.056 -3.888 -6.737 1.00 91.19 92 LYS A N 1
ATOM 736 C CA . LYS A 1 92 ? -2.520 -4.810 -5.710 1.00 91.19 92 LYS A CA 1
ATOM 737 C C . LYS A 1 92 ? -3.611 -4.154 -4.884 1.00 91.19 92 LYS A C 1
ATOM 739 O O . LYS A 1 92 ? -3.397 -3.116 -4.262 1.00 91.19 92 LYS A O 1
ATOM 744 N N . ARG A 1 93 ? -4.774 -4.797 -4.859 1.00 92.75 93 ARG A N 1
ATOM 745 C CA . ARG A 1 93 ? -5.871 -4.446 -3.964 1.00 92.75 93 ARG A CA 1
ATOM 746 C C . ARG A 1 93 ? -5.667 -5.140 -2.624 1.00 92.75 93 ARG A C 1
ATOM 748 O O . ARG A 1 93 ? -5.461 -6.351 -2.583 1.00 92.75 93 ARG A O 1
ATOM 755 N N . ILE A 1 94 ? -5.705 -4.371 -1.543 1.00 93.00 94 ILE A N 1
ATOM 756 C CA . ILE A 1 94 ? -5.560 -4.869 -0.176 1.00 93.00 94 ILE A CA 1
ATOM 757 C C . ILE A 1 94 ? -6.903 -4.705 0.518 1.00 93.00 94 ILE A C 1
ATOM 759 O O . ILE A 1 94 ? -7.322 -3.580 0.778 1.00 93.00 94 ILE A O 1
ATOM 763 N N . GLU A 1 95 ? -7.575 -5.813 0.811 1.00 93.56 95 GLU A N 1
ATOM 764 C CA . GLU A 1 95 ? -8.791 -5.789 1.623 1.00 93.56 95 GLU A CA 1
ATOM 765 C C . GLU A 1 95 ? -8.438 -5.377 3.061 1.00 93.56 95 GLU A C 1
ATOM 767 O O . GLU A 1 95 ? -7.448 -5.834 3.641 1.00 93.56 95 GLU A O 1
ATOM 772 N N . LEU A 1 96 ? -9.234 -4.474 3.622 1.00 93.12 96 LEU A N 1
ATOM 773 C CA . LEU A 1 96 ? -9.084 -3.949 4.969 1.00 93.12 96 LEU A 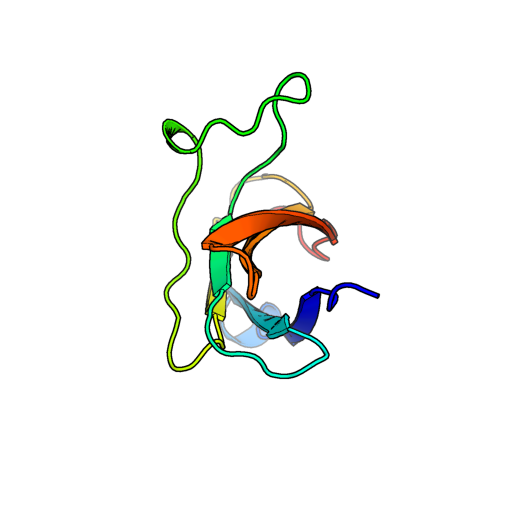CA 1
ATOM 774 C C . LEU A 1 96 ? -10.092 -4.637 5.897 1.00 93.12 96 LEU A C 1
ATOM 776 O O . LEU A 1 96 ? -11.267 -4.758 5.546 1.00 93.12 96 LEU A O 1
ATOM 780 N N . PRO A 1 97 ? -9.677 -5.024 7.114 1.00 92.56 97 PRO A N 1
ATOM 781 C CA . PRO A 1 97 ? -10.582 -5.635 8.088 1.00 92.56 97 PRO A CA 1
ATOM 782 C C . PRO A 1 97 ? -11.610 -4.645 8.661 1.00 92.56 97 PRO A C 1
ATOM 784 O O . PRO A 1 97 ? -12.608 -5.063 9.244 1.00 92.56 97 PRO A O 1
ATOM 787 N N . TYR A 1 98 ? -11.384 -3.339 8.486 1.00 92.31 98 TYR A N 1
ATOM 788 C CA . TYR A 1 98 ? -12.222 -2.266 9.016 1.00 92.31 98 TYR A CA 1
ATOM 789 C C . TYR A 1 98 ? -12.611 -1.296 7.902 1.00 92.31 98 TYR A C 1
ATOM 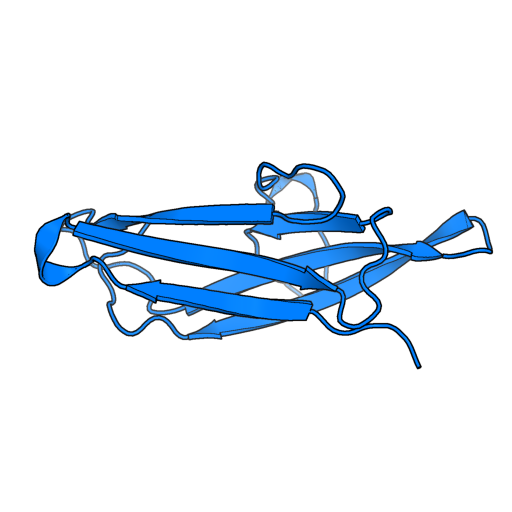791 O O . TYR A 1 98 ? -11.785 -0.928 7.066 1.00 92.31 98 TYR A O 1
ATOM 799 N N . ASN A 1 99 ? -13.865 -0.849 7.915 1.00 91.44 99 ASN A N 1
ATOM 800 C CA . ASN A 1 99 ? -14.421 0.062 6.917 1.00 91.44 99 ASN A CA 1
ATOM 801 C C . ASN A 1 99 ? -14.393 1.530 7.360 1.00 91.44 99 ASN A C 1
ATOM 803 O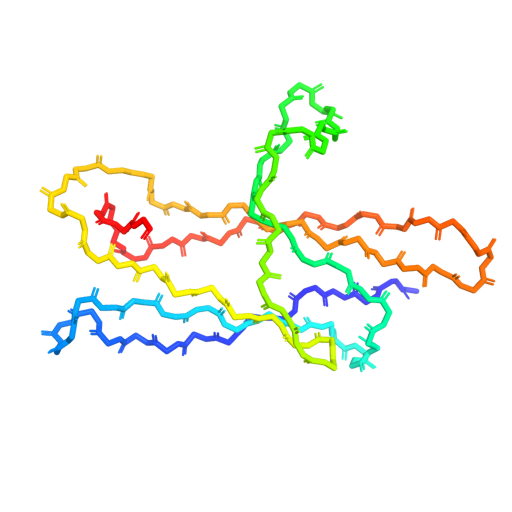 O . ASN A 1 99 ? -15.093 2.338 6.771 1.00 91.44 99 ASN A O 1
ATOM 807 N N . ASP A 1 100 ? -13.638 1.896 8.395 1.00 92.25 100 ASP A N 1
ATOM 808 C CA . ASP A 1 100 ? -13.536 3.273 8.894 1.00 92.25 100 ASP A CA 1
ATOM 809 C C . ASP A 1 100 ? -12.090 3.796 8.927 1.00 92.25 100 ASP A C 1
ATOM 811 O O . ASP A 1 100 ? -11.778 4.765 9.627 1.00 92.25 100 ASP A O 1
ATOM 815 N N . LEU A 1 101 ? -11.213 3.173 8.138 1.00 89.62 101 LEU A N 1
ATOM 816 C CA . LEU A 1 101 ? -9.800 3.511 7.980 1.00 89.62 101 LEU A CA 1
ATOM 817 C C . LEU A 1 101 ? -9.564 4.498 6.828 1.00 89.62 101 LEU A C 1
ATOM 819 O O . LEU A 1 101 ? -10.117 4.331 5.739 1.00 89.62 101 LEU A O 1
ATOM 823 N N . ASN A 1 102 ? -8.699 5.499 7.034 1.00 86.31 102 ASN A N 1
ATOM 824 C CA . ASN A 1 102 ? -8.237 6.400 5.969 1.00 86.31 102 ASN A CA 1
ATOM 825 C C . ASN A 1 102 ? -6.795 6.881 6.150 1.00 86.31 102 ASN A C 1
ATOM 827 O O . ASN A 1 102 ? -6.345 7.021 7.310 1.00 86.31 102 ASN A O 1
#

Foldseek 3Di:
DFWDKDWDWDDPCPPAQKIKIKIATPVQQQQKWKWWDDQDPVDDDPVRIDTFDDDSRIGMDIWGQQVDFADQKIKMWIWGQDPVRHTDIDIDIGGHPDRRID

Radius of gyration: 14.1 Å; chains: 1; bounding box: 34×26×41 Å

Secondary structure (DSSP, 8-state):
-PPPEEEEEEEEHHHHSEEEEEEEETT--S-EEEEE---BTTB--GGGPEEPPEETTEEEEEEEB-SS---SEEEEEEEEEPTTSPEEEEEEEEE-S-TTB-

pLDDT: mean 88.56, std 7.85, range [62.91, 96.19]